Protein AF-Q060J5-F1 (afdb_monomer_lite)

pLDDT: mean 84.45, std 14.99, range [40.84, 94.88]

Sequence (57 aa):
MDHKRMHQYAVTYHCGKDWGEEMVQSVDLGHAVEAAHAIFPSSCRISIREVKAKSQD

Radius of gyration: 12.79 Å; chains: 1; bounding box: 40×21×34 Å

Secondary structure (DSSP, 8-state):
----PPEEEEEEEEETTEEEEEEEEESSHHHHHHHHHHHS-TTSEEEEEEE------

Structure (mmCIF, N/CA/C/O backbone):
data_AF-Q060J5-F1
#
_entry.id   AF-Q060J5-F1
#
loop_
_atom_site.group_PDB
_atom_site.id
_atom_site.type_symbol
_atom_site.label_atom_id
_atom_site.label_alt_id
_atom_site.label_comp_id
_atom_site.label_asym_id
_atom_site.label_entity_id
_atom_site.label_seq_id
_atom_site.pdbx_PDB_ins_code
_atom_site.Cartn_x
_atom_site.Cartn_y
_atom_site.Cartn_z
_atom_site.occupancy
_atom_site.B_iso_or_equiv
_atom_site.auth_seq_id
_atom_site.auth_comp_id
_atom_site.auth_asym_id
_atom_site.auth_atom_id
_atom_site.pdbx_PDB_model_num
ATOM 1 N N . MET A 1 1 ? -26.595 1.115 8.773 1.00 41.09 1 MET A N 1
ATOM 2 C CA . MET A 1 1 ? -25.339 1.089 7.999 1.00 41.09 1 MET A CA 1
ATOM 3 C C . MET A 1 1 ? -24.225 0.937 9.009 1.00 41.09 1 MET A C 1
ATOM 5 O O . MET A 1 1 ? -24.144 1.759 9.909 1.00 41.09 1 MET A O 1
ATOM 9 N N . ASP A 1 2 ? -23.483 -0.164 8.945 1.00 50.44 2 ASP A N 1
ATOM 10 C CA . ASP A 1 2 ? -22.397 -0.455 9.880 1.00 50.44 2 ASP A CA 1
ATOM 11 C C . ASP A 1 2 ? -21.335 0.639 9.723 1.00 50.44 2 ASP A C 1
ATOM 13 O O . ASP A 1 2 ? -20.798 0.818 8.628 1.00 50.44 2 ASP A O 1
ATOM 17 N N . HIS A 1 3 ? -21.089 1.436 10.764 1.00 55.75 3 HIS A N 1
ATOM 18 C CA . HIS A 1 3 ? -20.022 2.437 10.763 1.00 55.75 3 HIS A CA 1
ATOM 19 C C . HIS A 1 3 ? -18.679 1.700 10.859 1.00 55.75 3 HIS A C 1
ATOM 21 O O . HIS A 1 3 ? -18.002 1.758 11.888 1.00 55.75 3 HIS A O 1
ATOM 27 N N . LYS A 1 4 ? -18.309 0.956 9.808 1.00 65.00 4 LYS A N 1
ATOM 28 C CA . LYS A 1 4 ? -16.987 0.349 9.696 1.00 65.00 4 LYS A CA 1
ATOM 29 C C . LYS A 1 4 ? -15.984 1.488 9.762 1.00 65.00 4 LYS A C 1
ATOM 31 O O . LYS A 1 4 ? -15.970 2.361 8.894 1.00 65.00 4 LYS A O 1
ATOM 36 N N . ARG A 1 5 ? -15.198 1.515 10.839 1.00 76.25 5 ARG A N 1
ATOM 37 C CA . ARG A 1 5 ? -14.130 2.497 11.005 1.00 76.25 5 ARG A CA 1
ATOM 38 C C . ARG A 1 5 ? -13.203 2.342 9.809 1.00 76.25 5 ARG A C 1
ATOM 40 O O . ARG A 1 5 ? -12.670 1.264 9.582 1.00 76.25 5 ARG A O 1
ATOM 47 N N . MET A 1 6 ? -13.081 3.395 9.013 1.00 85.12 6 MET A N 1
ATOM 48 C CA . MET A 1 6 ? -12.073 3.442 7.966 1.00 85.12 6 MET A CA 1
ATOM 49 C C . MET A 1 6 ? -10.741 3.746 8.638 1.00 85.12 6 MET A C 1
ATOM 51 O O . MET A 1 6 ? -10.598 4.747 9.342 1.0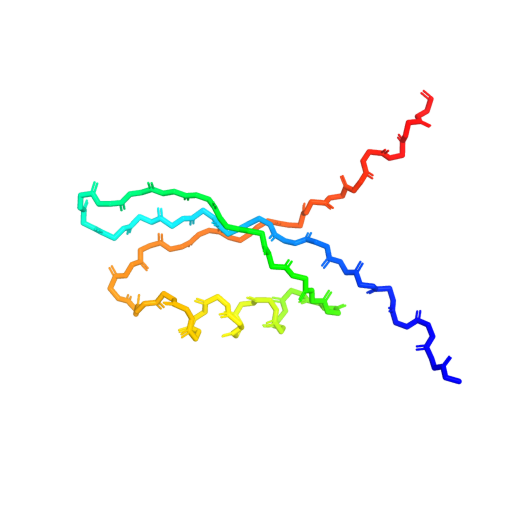0 85.12 6 MET A O 1
ATOM 55 N N . HIS A 1 7 ? -9.789 2.851 8.444 1.00 88.62 7 HIS A N 1
AT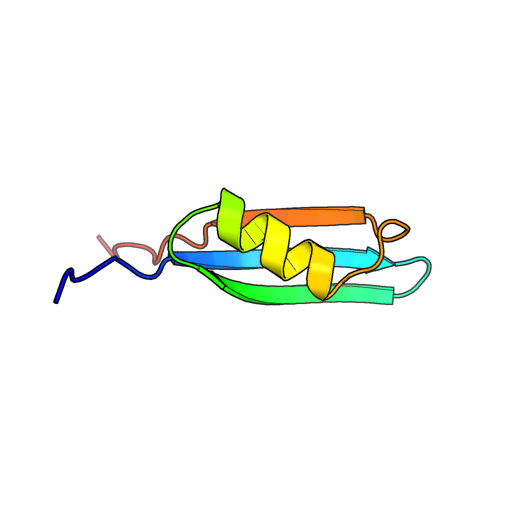OM 56 C CA . HIS A 1 7 ? -8.422 2.983 8.901 1.00 88.62 7 HIS A CA 1
ATOM 57 C C . HIS A 1 7 ? -7.588 3.588 7.769 1.00 88.62 7 HIS A C 1
ATOM 59 O O . HIS A 1 7 ? -7.802 3.294 6.591 1.00 88.62 7 HIS A O 1
ATOM 65 N N . GLN A 1 8 ? -6.643 4.457 8.120 1.00 91.75 8 GLN A N 1
ATOM 66 C CA . GLN A 1 8 ? -5.636 4.941 7.180 1.00 91.75 8 GLN A CA 1
ATOM 67 C C . GLN A 1 8 ? -4.383 4.087 7.304 1.00 91.75 8 GLN A C 1
ATOM 69 O O . GLN A 1 8 ? -3.903 3.834 8.407 1.00 91.75 8 GLN A O 1
ATOM 74 N N . TYR A 1 9 ? -3.836 3.680 6.169 1.00 93.56 9 TYR A N 1
ATOM 75 C CA . TYR A 1 9 ? -2.607 2.917 6.061 1.00 93.56 9 TYR A CA 1
ATOM 76 C C . TYR A 1 9 ? -1.618 3.680 5.187 1.00 93.56 9 TYR A C 1
ATOM 78 O O . TYR A 1 9 ? -1.949 4.081 4.075 1.00 93.56 9 TYR A O 1
ATOM 86 N N . ALA A 1 10 ? -0.404 3.867 5.690 1.00 94.75 10 ALA A N 1
ATOM 87 C CA . ALA A 1 10 ? 0.707 4.382 4.908 1.00 94.75 10 ALA A CA 1
ATOM 88 C C . ALA A 1 10 ? 1.429 3.203 4.254 1.00 94.75 10 ALA A C 1
ATOM 90 O O . ALA A 1 10 ? 1.878 2.278 4.940 1.00 94.75 10 ALA A O 1
ATOM 91 N N . VAL A 1 11 ? 1.534 3.252 2.933 1.00 94.56 11 VAL A N 1
ATOM 92 C CA . VAL A 1 11 ? 2.224 2.289 2.083 1.00 94.56 11 VAL A CA 1
ATOM 93 C C . VAL A 1 11 ? 3.514 2.936 1.609 1.00 94.56 11 VAL A C 1
ATOM 95 O O . VAL A 1 11 ? 3.514 3.771 0.711 1.00 94.56 11 VAL A O 1
ATOM 98 N N . THR A 1 12 ? 4.633 2.561 2.215 1.00 94.88 12 THR A N 1
ATOM 99 C CA . THR A 1 12 ? 5.951 2.946 1.712 1.00 94.88 12 THR A CA 1
ATOM 100 C C . THR A 1 12 ? 6.364 1.944 0.643 1.00 94.88 12 THR A C 1
ATOM 102 O O . THR A 1 12 ? 6.379 0.740 0.907 1.00 94.88 12 THR A O 1
ATOM 105 N N . TYR A 1 13 ? 6.709 2.416 -0.550 1.00 93.56 13 TYR A N 1
ATOM 106 C CA . TYR A 1 13 ? 7.101 1.568 -1.671 1.00 93.56 13 TYR A CA 1
ATOM 107 C C . TYR A 1 13 ? 8.519 1.881 -2.137 1.00 93.56 13 TYR A C 1
ATOM 109 O O . TYR A 1 13 ? 8.982 3.019 -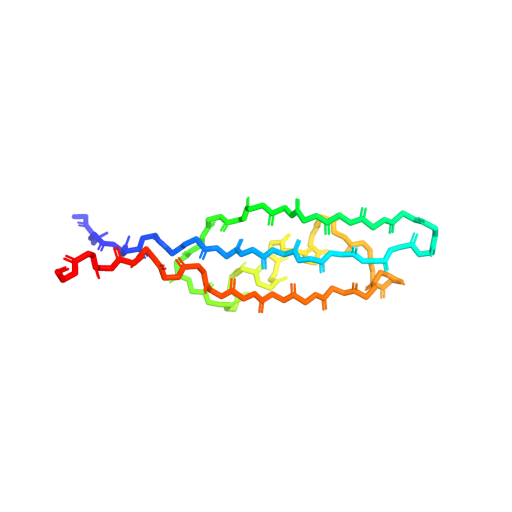2.073 1.00 93.56 13 TYR A O 1
ATOM 117 N N . HIS A 1 14 ? 9.208 0.847 -2.614 1.00 93.88 14 HIS A N 1
ATOM 118 C CA . HIS A 1 14 ? 10.515 0.950 -3.246 1.00 93.88 14 HIS A CA 1
ATOM 119 C C . HIS A 1 14 ? 10.554 0.057 -4.494 1.00 93.88 14 HIS A C 1
ATOM 121 O O . HIS A 1 14 ? 10.640 -1.172 -4.409 1.00 93.88 14 HIS A O 1
ATOM 127 N N . CYS A 1 15 ? 10.497 0.690 -5.660 1.00 90.81 15 CYS A N 1
ATOM 128 C CA . CYS A 1 15 ? 10.440 0.088 -6.986 1.00 90.81 15 CYS A CA 1
ATOM 129 C C . CYS A 1 15 ? 11.719 0.439 -7.765 1.00 90.81 15 CYS A C 1
ATOM 131 O O . CYS A 1 15 ? 11.753 1.367 -8.568 1.00 90.81 15 CYS A O 1
ATOM 133 N N . GLY A 1 16 ? 12.811 -0.291 -7.528 1.00 87.50 16 GLY A N 1
ATOM 134 C CA . GLY A 1 16 ? 14.083 -0.021 -8.208 1.00 87.50 16 GLY A CA 1
ATOM 135 C C . GLY A 1 16 ? 14.728 1.294 -7.758 1.00 87.50 16 GLY A C 1
ATOM 136 O O . GLY A 1 16 ? 15.370 1.314 -6.715 1.00 87.50 16 GLY A O 1
ATOM 137 N N . LYS A 1 17 ? 14.610 2.363 -8.557 1.00 88.12 17 LYS A N 1
ATOM 138 C CA . LYS A 1 17 ? 15.120 3.708 -8.211 1.00 88.12 17 LYS A CA 1
ATOM 139 C C . LYS A 1 17 ? 14.045 4.616 -7.613 1.00 88.12 17 LYS A C 1
ATOM 141 O O . LYS A 1 17 ? 14.387 5.615 -6.985 1.00 88.12 17 LYS A O 1
ATOM 146 N N . ASP A 1 18 ? 12.780 4.259 -7.803 1.00 88.50 18 ASP A N 1
ATOM 147 C CA . ASP A 1 18 ? 11.638 5.027 -7.336 1.00 88.50 18 ASP A CA 1
ATOM 148 C C . ASP A 1 18 ? 11.252 4.576 -5.932 1.00 88.50 18 ASP A C 1
ATOM 150 O O . ASP A 1 18 ? 11.102 3.382 -5.659 1.00 88.50 18 ASP A O 1
ATOM 154 N N . TRP A 1 19 ? 11.098 5.535 -5.028 1.00 92.56 19 TRP A N 1
ATOM 155 C CA . TRP A 1 19 ? 10.644 5.288 -3.669 1.00 92.56 19 TRP A CA 1
ATOM 156 C C . TRP A 1 19 ? 9.718 6.410 -3.222 1.00 92.56 19 TRP A C 1
ATOM 158 O O . TRP A 1 19 ? 9.877 7.564 -3.622 1.00 92.56 19 TRP A O 1
ATOM 168 N N . GLY A 1 20 ? 8.742 6.063 -2.393 1.00 92.94 20 GLY A N 1
ATOM 169 C CA . GLY A 1 20 ? 7.741 7.011 -1.939 1.00 92.94 20 GLY A CA 1
ATOM 170 C C . GLY A 1 20 ? 6.830 6.429 -0.874 1.00 92.94 20 GLY A C 1
ATOM 171 O O . GLY A 1 20 ? 7.015 5.305 -0.403 1.00 92.94 20 GLY A O 1
ATOM 172 N N . GLU A 1 21 ? 5.844 7.222 -0.484 1.00 93.94 21 GLU A N 1
ATOM 173 C CA . GLU A 1 21 ? 4.811 6.838 0.466 1.00 93.94 21 GLU A CA 1
ATOM 174 C C . GLU A 1 21 ? 3.450 7.237 -0.093 1.00 93.94 21 GLU A C 1
ATOM 176 O O . GLU A 1 21 ? 3.284 8.347 -0.596 1.00 93.94 21 GLU A O 1
ATOM 181 N N . GLU A 1 22 ? 2.487 6.328 -0.002 1.00 92.44 22 GLU A N 1
ATOM 182 C CA . GLU A 1 22 ? 1.112 6.549 -0.424 1.00 92.44 22 GLU A CA 1
ATOM 183 C C . GLU A 1 22 ? 0.139 6.200 0.701 1.00 92.44 22 GLU A C 1
ATOM 185 O O . GLU A 1 22 ? 0.362 5.273 1.478 1.00 92.44 22 GLU A O 1
ATOM 190 N N . MET A 1 23 ? -0.946 6.962 0.805 1.00 92.69 23 MET A N 1
ATOM 191 C CA . MET A 1 23 ? -1.959 6.780 1.839 1.00 92.69 23 MET A CA 1
ATOM 192 C C . MET A 1 23 ? -3.159 6.039 1.262 1.00 92.69 23 MET A C 1
ATOM 194 O O . MET A 1 23 ? -3.818 6.523 0.346 1.00 92.69 23 MET A O 1
ATOM 198 N N . VAL A 1 24 ? -3.477 4.889 1.846 1.00 91.38 24 VAL A N 1
ATOM 199 C CA . VAL A 1 24 ? -4.619 4.057 1.469 1.00 91.38 24 VAL A CA 1
ATOM 200 C C . VAL A 1 24 ? -5.612 4.029 2.621 1.00 91.38 24 VAL A C 1
ATOM 202 O O . VAL A 1 24 ? -5.238 3.865 3.781 1.00 91.38 24 VAL A O 1
ATOM 205 N N . GLN A 1 25 ? -6.896 4.187 2.314 1.00 90.94 25 GLN A N 1
ATOM 206 C CA . GLN A 1 25 ? -7.965 3.994 3.288 1.00 90.94 25 GLN A CA 1
ATOM 207 C C . GLN A 1 25 ? -8.569 2.611 3.111 1.00 90.94 25 GLN A C 1
ATOM 209 O O . GLN A 1 25 ? -8.898 2.210 1.997 1.00 90.94 25 GLN A O 1
ATOM 214 N N . SER A 1 26 ? -8.713 1.883 4.210 1.00 90.62 26 SER A N 1
ATOM 215 C CA . SER A 1 26 ? -9.239 0.525 4.193 1.00 90.62 26 SER A CA 1
ATOM 216 C C . SER A 1 26 ? -9.951 0.199 5.500 1.00 90.62 26 SER A C 1
ATOM 218 O O . SER A 1 26 ? -9.713 0.824 6.530 1.00 90.62 26 SER A O 1
ATOM 220 N N . VAL A 1 27 ? -10.845 -0.784 5.463 1.00 90.25 27 VAL A N 1
ATOM 221 C CA . VAL A 1 27 ? -11.563 -1.269 6.650 1.00 90.25 27 VAL A CA 1
ATOM 222 C C . VAL A 1 27 ? -10.686 -2.145 7.550 1.00 90.25 27 VAL A C 1
ATOM 224 O O . VAL A 1 27 ? -10.954 -2.237 8.743 1.00 90.25 27 VAL A O 1
ATOM 227 N N . ASP A 1 28 ? -9.643 -2.763 6.993 1.00 90.06 28 ASP A N 1
ATOM 228 C CA . ASP A 1 28 ? -8.650 -3.562 7.714 1.00 90.06 28 ASP A CA 1
ATOM 229 C C . ASP A 1 28 ? -7.338 -3.698 6.916 1.00 90.06 28 ASP A C 1
ATOM 231 O O . ASP A 1 28 ? -7.243 -3.287 5.751 1.00 90.06 28 ASP A O 1
ATOM 235 N N . LEU A 1 29 ? -6.320 -4.285 7.558 1.00 89.19 29 LEU A N 1
ATOM 236 C CA . LEU A 1 29 ? -4.987 -4.468 6.984 1.00 89.19 29 LEU A CA 1
ATOM 237 C C . LEU A 1 29 ? -4.989 -5.405 5.768 1.00 89.19 29 LEU A C 1
ATOM 239 O O . LEU A 1 29 ? -4.216 -5.174 4.846 1.00 89.19 29 LEU A O 1
ATOM 243 N N . GLY A 1 30 ? -5.836 -6.437 5.743 1.00 92.44 30 GLY A N 1
ATOM 244 C CA . GLY A 1 30 ? -5.912 -7.375 4.622 1.00 92.44 30 GLY A CA 1
ATOM 245 C C . GLY A 1 30 ? -6.357 -6.664 3.348 1.00 92.44 30 GLY A C 1
ATOM 246 O O . GLY A 1 30 ? -5.632 -6.664 2.356 1.00 92.44 30 GLY A O 1
ATOM 247 N N . HIS A 1 31 ? -7.469 -5.932 3.428 1.00 92.31 31 HIS A N 1
ATOM 248 C CA . HIS A 1 31 ? -7.948 -5.101 2.321 1.00 92.31 31 HIS A CA 1
ATOM 249 C C . HIS A 1 31 ? -6.942 -3.997 1.935 1.00 92.31 31 HIS A C 1
ATOM 251 O O . HIS A 1 31 ? -6.828 -3.648 0.761 1.00 92.31 31 HIS A O 1
ATOM 257 N N . ALA A 1 32 ? -6.169 -3.467 2.894 1.00 92.12 32 ALA A N 1
ATOM 258 C CA . ALA A 1 32 ? -5.121 -2.485 2.605 1.00 92.12 32 ALA A CA 1
ATOM 259 C C . ALA A 1 32 ? -3.947 -3.102 1.826 1.00 92.12 32 ALA A C 1
ATOM 261 O O . ALA A 1 32 ? -3.408 -2.463 0.925 1.00 92.12 32 ALA A O 1
ATOM 262 N N . VAL A 1 33 ? -3.566 -4.344 2.148 1.00 91.75 33 VAL A N 1
ATOM 263 C CA . VAL A 1 33 ? -2.541 -5.106 1.418 1.00 91.75 33 VAL A CA 1
ATOM 264 C C . VAL A 1 33 ? -3.003 -5.406 -0.003 1.00 91.75 33 VAL A C 1
ATOM 266 O O . VAL A 1 33 ? -2.234 -5.209 -0.941 1.00 91.75 33 VAL A O 1
ATOM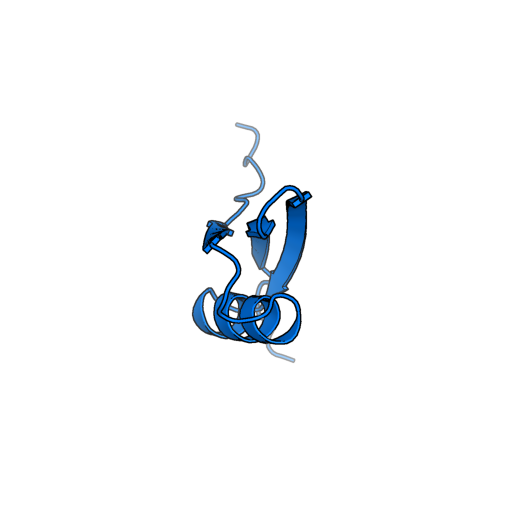 269 N N . GLU A 1 34 ? -4.253 -5.832 -0.182 1.00 93.12 34 GLU A N 1
ATOM 270 C CA . GLU A 1 34 ? -4.814 -6.081 -1.514 1.00 93.12 34 GLU A CA 1
ATOM 271 C C . GLU A 1 34 ? -4.842 -4.807 -2.363 1.00 93.12 34 GLU A C 1
ATOM 273 O O . GLU A 1 34 ? -4.387 -4.819 -3.507 1.00 93.12 34 GLU A O 1
ATOM 278 N N . ALA A 1 35 ? -5.285 -3.685 -1.786 1.00 91.75 35 ALA A N 1
ATOM 279 C CA . ALA A 1 35 ? -5.258 -2.388 -2.454 1.00 91.75 35 ALA A CA 1
ATOM 280 C C . ALA A 1 35 ? -3.826 -1.959 -2.821 1.00 91.75 35 ALA A C 1
ATOM 282 O O . ALA A 1 35 ? -3.584 -1.516 -3.941 1.00 91.75 35 ALA A O 1
ATOM 283 N N . ALA A 1 36 ? -2.858 -2.1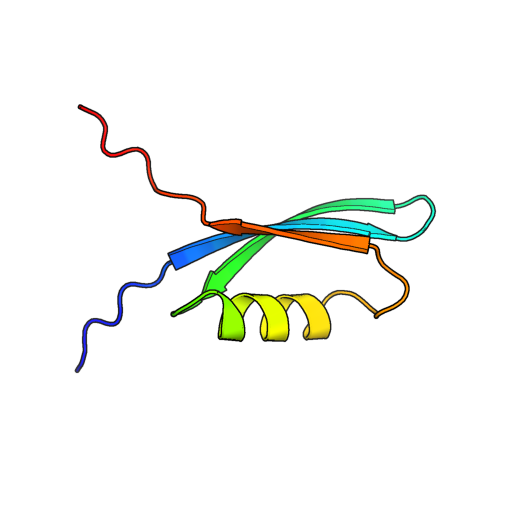44 -1.920 1.00 91.69 36 ALA A N 1
ATOM 284 C CA . ALA A 1 36 ? -1.462 -1.818 -2.193 1.00 91.69 36 ALA A CA 1
ATOM 285 C C . ALA A 1 36 ? -0.863 -2.692 -3.306 1.00 91.69 36 ALA A C 1
ATOM 287 O O . ALA A 1 36 ? -0.155 -2.177 -4.166 1.00 91.69 36 ALA A O 1
ATOM 288 N N . HIS A 1 37 ? -1.167 -3.992 -3.340 1.00 90.62 37 HIS A N 1
ATOM 289 C CA . HIS A 1 37 ? -0.729 -4.887 -4.418 1.00 90.62 37 HIS A CA 1
ATOM 290 C C . HIS A 1 37 ? -1.422 -4.616 -5.761 1.00 90.62 37 HIS A C 1
ATOM 292 O O . HIS A 1 37 ? -0.869 -4.957 -6.804 1.00 90.62 37 HIS A O 1
ATOM 298 N N . ALA A 1 38 ? -2.609 -4.004 -5.761 1.00 91.44 38 ALA A N 1
ATOM 299 C CA . ALA A 1 38 ? -3.250 -3.543 -6.991 1.00 91.44 38 ALA A CA 1
ATOM 300 C C . ALA A 1 38 ? -2.560 -2.297 -7.580 1.00 91.44 38 ALA A C 1
ATOM 302 O O . ALA A 1 38 ? -2.609 -2.090 -8.792 1.00 91.44 38 ALA A O 1
ATOM 303 N N . ILE A 1 39 ? -1.916 -1.481 -6.736 1.00 89.62 39 ILE A N 1
ATOM 304 C CA . ILE A 1 39 ? -1.208 -0.252 -7.131 1.00 89.62 39 ILE A CA 1
ATOM 305 C C . ILE A 1 39 ? 0.251 -0.550 -7.498 1.00 89.62 39 ILE A C 1
ATOM 307 O O . ILE A 1 39 ? 0.742 -0.103 -8.535 1.00 89.62 39 ILE A O 1
ATOM 311 N N . PHE A 1 40 ? 0.952 -1.310 -6.655 1.00 89.25 40 PHE A N 1
ATOM 312 C CA . PHE A 1 40 ? 2.378 -1.583 -6.804 1.00 89.25 40 PHE A CA 1
ATOM 313 C C . PHE A 1 40 ? 2.610 -2.998 -7.346 1.00 89.25 40 PHE A C 1
ATOM 315 O O . PHE A 1 40 ? 2.134 -3.967 -6.751 1.00 89.25 40 PHE A O 1
ATOM 322 N N . PRO A 1 41 ? 3.383 -3.161 -8.437 1.00 86.06 41 PRO A N 1
ATOM 323 C CA . PRO A 1 41 ? 3.700 -4.482 -8.965 1.00 86.06 41 PRO A CA 1
ATOM 324 C C . PRO A 1 41 ? 4.527 -5.292 -7.961 1.00 86.06 41 PRO A C 1
ATOM 326 O O . PRO A 1 41 ? 5.284 -4.739 -7.167 1.00 86.06 41 PRO A O 1
ATOM 329 N N . SER A 1 42 ? 4.463 -6.622 -8.048 1.00 83.69 42 SER A N 1
ATOM 330 C CA . SER A 1 42 ? 5.134 -7.537 -7.106 1.00 83.69 42 SER A CA 1
ATOM 331 C C . SER A 1 42 ? 6.666 -7.411 -7.069 1.00 83.69 42 SER A C 1
ATOM 333 O O . SER A 1 42 ? 7.305 -7.911 -6.149 1.00 83.69 42 SER A O 1
ATOM 335 N N . SER A 1 43 ? 7.271 -6.753 -8.064 1.00 87.38 43 SER A N 1
ATOM 336 C CA . SER A 1 43 ? 8.696 -6.405 -8.081 1.00 87.38 43 SER A CA 1
ATOM 337 C C . SER A 1 43 ? 9.059 -5.271 -7.115 1.00 87.38 43 SER A C 1
ATOM 339 O O . SER A 1 43 ? 10.236 -5.072 -6.819 1.00 87.38 43 SER A O 1
ATOM 341 N N . CYS A 1 44 ? 8.074 -4.502 -6.651 1.00 89.75 44 CYS A N 1
ATOM 342 C CA . CYS A 1 44 ? 8.258 -3.447 -5.670 1.00 89.75 44 CYS A CA 1
ATOM 343 C C . CYS A 1 44 ? 8.276 -4.028 -4.262 1.00 89.75 44 CYS A C 1
ATOM 345 O O . CYS A 1 44 ? 7.416 -4.819 -3.877 1.00 89.75 44 CYS A O 1
ATOM 347 N N . ARG A 1 45 ? 9.230 -3.576 -3.449 1.00 92.25 45 ARG A N 1
ATOM 348 C CA . ARG A 1 45 ? 9.199 -3.857 -2.019 1.00 92.25 45 ARG A CA 1
ATOM 349 C C . ARG A 1 45 ? 8.284 -2.835 -1.362 1.00 92.25 45 ARG A C 1
ATOM 351 O O . ARG A 1 45 ? 8.617 -1.652 -1.341 1.00 92.25 45 ARG A O 1
ATOM 358 N N . ILE A 1 46 ? 7.156 -3.292 -0.830 1.00 93.88 46 ILE A N 1
ATOM 359 C CA . ILE A 1 46 ? 6.217 -2.438 -0.101 1.00 93.88 46 ILE A CA 1
ATOM 360 C C . ILE A 1 46 ? 6.227 -2.759 1.395 1.00 93.88 46 ILE A C 1
ATOM 362 O O . ILE A 1 46 ? 6.467 -3.894 1.807 1.00 93.88 46 ILE A O 1
ATOM 366 N N . SER A 1 47 ? 5.981 -1.740 2.210 1.00 93.25 47 SER A N 1
ATOM 367 C CA . SER A 1 47 ? 5.754 -1.842 3.648 1.00 93.25 47 SER A CA 1
ATOM 368 C C . SER A 1 47 ? 4.485 -1.077 3.981 1.00 93.25 47 SER A C 1
ATOM 370 O O . SER A 1 47 ? 4.336 0.072 3.570 1.00 93.25 47 SER A O 1
ATOM 372 N N . ILE A 1 48 ? 3.571 -1.709 4.710 1.00 93.56 48 ILE A N 1
ATOM 373 C CA . ILE A 1 48 ? 2.263 -1.139 5.031 1.00 93.56 48 ILE A CA 1
ATOM 374 C C . ILE A 1 48 ? 2.164 -1.000 6.541 1.00 93.56 48 ILE A C 1
ATOM 376 O O . ILE A 1 48 ? 2.384 -1.964 7.275 1.00 93.56 48 ILE A O 1
ATOM 380 N N . ARG A 1 49 ? 1.820 0.199 7.010 1.00 93.25 49 ARG A N 1
ATOM 381 C CA . ARG A 1 49 ? 1.594 0.476 8.431 1.00 93.25 49 ARG A CA 1
ATOM 382 C C . ARG A 1 49 ? 0.283 1.212 8.634 1.00 93.25 49 ARG A C 1
ATOM 384 O O . ARG A 1 49 ? -0.045 2.121 7.881 1.00 93.25 49 ARG A O 1
ATOM 391 N N . GLU A 1 50 ? -0.445 0.848 9.679 1.00 91.88 50 GLU A N 1
ATOM 392 C CA . GLU A 1 50 ? -1.618 1.608 10.096 1.00 91.88 50 GLU A CA 1
ATOM 393 C C . GLU A 1 50 ? -1.184 2.961 10.667 1.00 91.88 50 GLU A C 1
ATOM 395 O O . GLU A 1 50 ? -0.377 3.037 11.598 1.00 91.88 50 GLU A O 1
ATOM 400 N N . VAL A 1 51 ? -1.744 4.037 10.126 1.00 90.12 51 VAL A N 1
ATOM 401 C CA . VAL A 1 51 ? -1.626 5.377 10.686 1.00 90.12 51 VAL A CA 1
ATOM 402 C C . VAL A 1 51 ? -2.728 5.520 11.720 1.00 90.12 51 VAL A C 1
ATOM 404 O O . VAL A 1 51 ? -3.855 5.920 11.426 1.00 90.12 51 VAL A O 1
ATOM 407 N N . LYS A 1 52 ? -2.401 5.180 12.967 1.00 79.25 52 LYS A N 1
ATOM 408 C CA . LYS A 1 52 ? -3.251 5.568 14.089 1.00 79.25 52 LYS A CA 1
ATOM 409 C C . LYS A 1 52 ? -3.238 7.087 14.141 1.00 79.25 52 LYS A C 1
ATOM 411 O O . LYS A 1 52 ? -2.183 7.682 14.371 1.00 79.25 52 LYS A O 1
ATOM 416 N N . ALA A 1 53 ? -4.395 7.711 13.917 1.00 63.41 53 ALA A N 1
ATOM 417 C CA . ALA A 1 53 ? -4.587 9.092 14.324 1.00 63.41 53 ALA A CA 1
ATOM 418 C C . ALA A 1 53 ? -4.122 9.160 15.778 1.00 63.41 53 ALA A C 1
ATOM 420 O O . ALA A 1 53 ? -4.612 8.392 16.609 1.00 63.41 53 ALA A O 1
ATOM 421 N N . LYS A 1 54 ? -3.102 9.979 16.062 1.00 54.31 54 LYS A N 1
ATOM 422 C CA . LYS A 1 54 ? -2.717 10.241 17.443 1.00 54.31 54 LYS A CA 1
ATOM 423 C C . LYS A 1 54 ? -3.991 10.729 18.116 1.00 54.31 54 LYS A C 1
ATOM 425 O O . LYS A 1 54 ? -4.446 11.829 17.815 1.00 54.31 54 LYS A O 1
ATOM 430 N N . SER A 1 55 ? -4.582 9.905 18.974 1.00 49.84 55 SER A N 1
ATOM 431 C CA . SER A 1 55 ? -5.397 10.415 20.060 1.00 49.84 55 SER A CA 1
ATOM 432 C C . SER A 1 55 ? -4.474 11.403 20.765 1.00 49.84 55 SER A C 1
ATOM 434 O O . SER A 1 55 ? -3.495 10.983 21.380 1.00 49.84 55 SER A O 1
ATOM 436 N N . GLN A 1 56 ? -4.653 12.696 20.494 1.00 43.72 56 GLN A N 1
ATOM 437 C CA . GLN A 1 56 ? -4.031 13.746 21.281 1.00 43.72 56 GLN A CA 1
ATOM 438 C C . GLN A 1 56 ? -4.584 13.547 22.691 1.00 43.72 56 GLN A C 1
ATOM 440 O O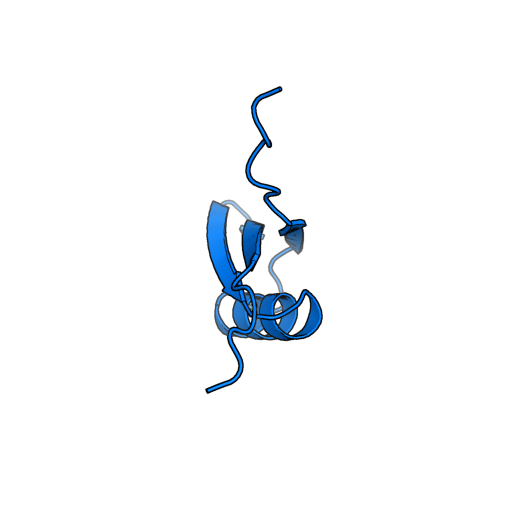 . GLN A 1 56 ? -5.783 13.728 22.896 1.00 43.72 56 GLN A O 1
ATOM 445 N N . ASP A 1 57 ? -3.734 13.037 23.576 1.00 40.84 57 ASP A N 1
ATOM 446 C CA . ASP A 1 57 ? -3.896 13.163 25.022 1.00 40.84 57 ASP A CA 1
ATOM 447 C C . ASP A 1 57 ? -3.586 14.615 25.409 1.00 40.84 57 ASP A C 1
ATOM 449 O O . ASP A 1 57 ? -2.562 15.144 24.901 1.00 40.84 57 ASP A O 1
#

Foldseek 3Di:
DPPLPWWKKWKWKDQPPDTDIDIDTDSDPVVVVVVVCVVDPPNIDIDIDTDDPPPPD